Protein AF-A0A4Z0M2A8-F1 (afdb_monomer_lite)

Sequence (126 aa):
MIPVITGIMGVAISLVMLLFLRRDKLHAHHGVFWFVIALGFALLGFAPGIVDQLASLLGVAYPPVLAFAAAIGLVVIKLLLLDLEHSSLKQRNERLIQQVGILEVELRQLREQVAATTAATGQSTD

Foldseek 3Di:
DVVVVVVVVVVVVVVVLVVVVVVCPDDPVPNVVVVVLVVVVVVCVVCLPVLVVVCVVVVNPDSVVVVVVVSVVSVVVVVVVVVVVVVVVVVVVVVVVVVVVVVVVVVVVVVVVVVVVVVVVVVVPD

InterPro domains:
  IPR019277 Protein of unknown function DUF2304 [PF10066] (3-105)

Organism: NCBI:txid2562682

Structure (mmCIF, N/CA/C/O backbone):
data_AF-A0A4Z0M2A8-F1
#
_entry.id   AF-A0A4Z0M2A8-F1
#
loop_
_atom_site.group_PDB
_atom_site.id
_atom_site.type_symbol
_atom_site.label_atom_id
_atom_site.label_alt_id
_atom_site.label_comp_id
_atom_site.label_asym_id
_atom_site.label_entity_id
_atom_site.label_seq_id
_atom_site.pdbx_PDB_ins_code
_atom_site.Cartn_x
_atom_site.Cartn_y
_atom_site.Cartn_z
_atom_site.occupancy
_atom_site.B_iso_or_equiv
_atom_site.auth_seq_id
_atom_site.auth_comp_id
_atom_site.auth_asym_id
_atom_site.auth_atom_id
_atom_site.pdbx_PDB_model_num
ATOM 1 N N . MET A 1 1 ? 30.637 -19.701 -18.097 1.00 56.69 1 MET A N 1
ATOM 2 C CA . MET A 1 1 ? 30.061 -19.734 -16.727 1.00 56.69 1 MET A CA 1
ATOM 3 C C . MET A 1 1 ? 28.904 -18.748 -16.523 1.00 56.69 1 MET A C 1
ATOM 5 O O . MET A 1 1 ? 28.048 -19.009 -15.694 1.00 56.69 1 MET A O 1
ATOM 9 N N . ILE A 1 2 ? 28.809 -17.685 -17.329 1.00 64.44 2 ILE A N 1
ATOM 10 C CA . ILE A 1 2 ? 27.705 -16.706 -17.330 1.00 64.44 2 ILE A CA 1
ATOM 11 C C . ILE A 1 2 ? 26.289 -17.292 -17.591 1.00 64.44 2 ILE A C 1
ATOM 13 O O . ILE A 1 2 ? 25.372 -16.871 -16.890 1.00 64.44 2 ILE A O 1
ATOM 17 N N . PRO A 1 3 ? 26.062 -18.276 -18.495 1.00 70.25 3 PRO A N 1
ATOM 18 C CA . PRO A 1 3 ? 24.695 -18.702 -18.838 1.00 70.25 3 PRO A CA 1
ATOM 19 C C . PRO A 1 3 ? 23.957 -19.444 -17.712 1.00 70.25 3 PRO A C 1
ATOM 21 O O . PRO A 1 3 ? 22.731 -19.443 -17.666 1.00 70.25 3 PRO A O 1
ATOM 24 N N . VAL A 1 4 ? 24.690 -20.053 -16.775 1.00 76.31 4 VAL A N 1
ATOM 25 C CA . VAL A 1 4 ? 24.093 -20.733 -15.614 1.00 76.31 4 VAL A CA 1
ATOM 26 C C . VAL A 1 4 ? 23.559 -19.707 -14.615 1.00 76.31 4 VAL A C 1
ATOM 28 O O . VAL A 1 4 ? 22.487 -19.895 -14.053 1.00 76.31 4 VAL A O 1
ATOM 31 N N . ILE A 1 5 ? 24.265 -18.586 -14.444 1.00 73.31 5 ILE A N 1
ATOM 32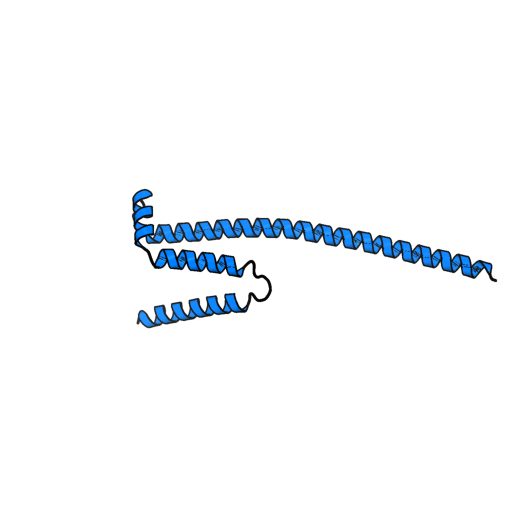 C CA . ILE A 1 5 ? 23.868 -17.514 -13.524 1.00 73.31 5 ILE A CA 1
ATOM 33 C C . ILE A 1 5 ? 22.627 -16.790 -14.058 1.00 73.31 5 ILE A C 1
ATOM 35 O O . ILE A 1 5 ? 21.685 -16.570 -13.302 1.00 73.31 5 ILE A O 1
ATOM 39 N N . THR A 1 6 ? 22.570 -16.486 -15.360 1.00 69.12 6 THR A N 1
ATOM 40 C CA . THR A 1 6 ? 21.366 -15.903 -15.980 1.00 69.12 6 THR A CA 1
ATOM 41 C C . THR A 1 6 ? 20.187 -16.875 -15.991 1.00 69.12 6 THR A C 1
ATOM 43 O O . THR A 1 6 ? 19.062 -16.453 -15.731 1.00 69.12 6 THR A O 1
ATOM 46 N N . GLY A 1 7 ? 20.430 -18.173 -16.204 1.00 75.38 7 GLY A N 1
ATOM 47 C CA . GLY A 1 7 ? 19.401 -19.211 -16.099 1.00 75.38 7 GLY A CA 1
ATOM 48 C C . GLY A 1 7 ? 18.820 -19.330 -14.687 1.00 75.38 7 GLY A C 1
ATOM 49 O O . GLY A 1 7 ? 17.603 -19.305 -14.519 1.00 75.38 7 GLY A O 1
ATOM 50 N N . ILE A 1 8 ? 19.676 -19.380 -13.661 1.00 81.19 8 ILE A N 1
ATOM 51 C CA . ILE A 1 8 ? 19.253 -19.426 -12.252 1.00 81.19 8 ILE A CA 1
ATOM 52 C C . ILE A 1 8 ? 18.497 -18.152 -11.872 1.00 81.19 8 ILE A C 1
ATOM 54 O O . ILE A 1 8 ? 17.465 -18.243 -11.214 1.00 81.19 8 ILE A O 1
ATOM 58 N N . MET A 1 9 ? 18.956 -16.981 -12.325 1.00 69.62 9 MET A N 1
ATOM 59 C CA . MET A 1 9 ? 18.265 -15.715 -12.078 1.00 69.62 9 MET A CA 1
ATOM 60 C C . MET A 1 9 ? 16.865 -15.713 -12.710 1.00 69.62 9 MET A C 1
ATOM 62 O O . MET A 1 9 ? 15.895 -15.355 -12.049 1.00 69.62 9 MET A O 1
ATOM 66 N N . GLY A 1 10 ? 16.735 -16.175 -13.959 1.00 68.19 10 GLY A N 1
ATOM 67 C CA . GLY A 1 10 ? 15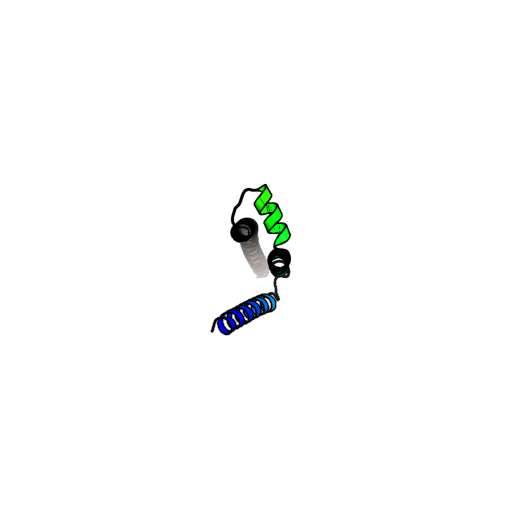.448 -16.273 -14.652 1.00 68.19 10 GLY A CA 1
ATOM 68 C C . GLY A 1 10 ? 14.483 -17.252 -13.981 1.00 68.19 10 GLY A C 1
ATOM 69 O O . GLY A 1 10 ? 13.313 -16.928 -13.786 1.00 68.19 10 GLY A O 1
ATOM 70 N N . VAL A 1 11 ? 14.976 -18.421 -13.558 1.00 77.50 11 VAL A N 1
ATOM 71 C CA . VAL A 1 11 ? 14.177 -19.413 -12.824 1.00 77.50 11 VAL A CA 1
ATOM 72 C C . VAL A 1 11 ? 13.773 -18.881 -11.451 1.00 77.50 11 VAL A C 1
ATOM 74 O O . VAL A 1 11 ? 12.615 -19.022 -11.073 1.00 77.50 11 VAL A O 1
ATOM 77 N N . ALA A 1 12 ? 14.678 -18.219 -10.727 1.00 74.81 12 ALA A N 1
ATOM 78 C CA . ALA A 1 12 ? 14.377 -17.609 -9.436 1.00 74.81 12 ALA A CA 1
ATOM 79 C C . ALA A 1 12 ? 13.314 -16.507 -9.569 1.00 74.81 12 ALA A C 1
ATOM 81 O O . ALA A 1 12 ? 12.356 -16.498 -8.802 1.00 74.81 12 ALA A O 1
ATOM 82 N N . ILE A 1 13 ? 13.422 -15.636 -10.577 1.00 71.94 13 ILE A N 1
ATOM 83 C CA . ILE A 1 13 ? 12.425 -14.594 -10.865 1.00 71.94 13 ILE A CA 1
ATOM 84 C C . ILE A 1 13 ? 11.079 -15.217 -11.249 1.00 71.94 13 ILE A C 1
ATOM 86 O O . ILE A 1 13 ? 10.043 -14.807 -10.731 1.00 71.94 13 ILE A O 1
ATOM 90 N N . SER A 1 14 ? 11.077 -16.232 -12.114 1.00 72.19 14 SER A N 1
ATOM 91 C CA . SER A 1 14 ? 9.857 -16.934 -12.527 1.00 72.19 14 SER A CA 1
ATOM 92 C C . SER A 1 14 ? 9.179 -17.638 -11.346 1.00 72.19 14 SER A C 1
ATOM 94 O O . SER A 1 14 ? 7.960 -17.567 -11.190 1.00 72.19 14 SER A O 1
ATOM 96 N N . LEU A 1 15 ? 9.970 -18.240 -10.454 1.00 76.31 15 LEU A N 1
ATOM 97 C CA . LEU A 1 15 ? 9.482 -18.877 -9.236 1.00 76.31 15 LEU A CA 1
ATOM 98 C C . LEU A 1 15 ? 8.929 -17.847 -8.245 1.00 76.31 15 LEU A C 1
ATOM 100 O O . LEU A 1 15 ? 7.858 -18.064 -7.686 1.00 76.31 15 LEU A O 1
ATOM 104 N N . VAL A 1 16 ? 9.607 -16.709 -8.064 1.00 69.56 16 VAL A N 1
ATOM 105 C CA . VAL A 1 16 ? 9.118 -15.589 -7.245 1.00 69.56 16 VAL A CA 1
ATOM 106 C C . VAL A 1 16 ? 7.793 -15.066 -7.799 1.00 69.56 16 VAL A C 1
ATOM 108 O O . VAL A 1 16 ? 6.847 -14.921 -7.030 1.00 69.56 16 VAL A O 1
ATOM 111 N N . MET A 1 17 ? 7.684 -14.878 -9.117 1.00 66.44 17 MET A N 1
ATOM 112 C CA . MET A 1 17 ? 6.455 -14.442 -9.790 1.00 66.44 17 MET A CA 1
ATOM 113 C C . MET A 1 17 ? 5.307 -15.446 -9.599 1.00 66.44 17 MET A C 1
ATOM 115 O O . MET A 1 17 ? 4.192 -15.060 -9.249 1.00 66.44 17 MET A O 1
ATOM 119 N N . LEU A 1 18 ? 5.577 -16.747 -9.757 1.00 66.94 18 LEU A N 1
ATOM 120 C CA . LEU A 1 18 ? 4.600 -17.818 -9.530 1.00 66.94 18 LEU A CA 1
ATOM 121 C C . LEU A 1 18 ? 4.162 -17.914 -8.064 1.00 66.94 18 LEU A C 1
ATOM 123 O O . LEU A 1 18 ? 2.981 -18.128 -7.790 1.00 66.94 18 LEU A O 1
ATOM 127 N N . LEU A 1 19 ? 5.085 -17.747 -7.115 1.00 64.19 19 LEU A N 1
ATOM 128 C CA . LEU A 1 19 ? 4.776 -17.740 -5.683 1.00 64.19 19 LEU A CA 1
ATOM 129 C C . LEU A 1 19 ? 3.949 -16.513 -5.289 1.00 64.19 19 LEU A C 1
ATOM 131 O O . LEU A 1 19 ? 3.040 -16.643 -4.467 1.00 64.19 19 LEU A O 1
ATOM 135 N N . PHE A 1 20 ? 4.220 -15.359 -5.905 1.00 60.84 20 PHE A N 1
ATOM 136 C CA . PHE A 1 20 ? 3.420 -14.145 -5.749 1.00 60.84 20 PHE A CA 1
ATOM 137 C C . PHE A 1 20 ? 1.990 -14.366 -6.254 1.00 60.84 20 PHE A C 1
ATOM 139 O O . PHE A 1 20 ? 1.033 -14.112 -5.528 1.00 60.84 20 PHE A O 1
ATOM 146 N N . LEU A 1 21 ? 1.845 -14.959 -7.445 1.00 55.94 21 LEU A N 1
ATOM 147 C CA . LEU A 1 21 ? 0.551 -15.236 -8.074 1.00 55.94 21 LEU A CA 1
ATOM 148 C C . LEU A 1 21 ? -0.269 -16.299 -7.322 1.00 55.94 21 LEU A C 1
ATOM 150 O O . LEU A 1 21 ? -1.494 -16.230 -7.268 1.00 55.94 21 LEU A O 1
ATOM 154 N N . ARG A 1 22 ? 0.393 -17.288 -6.708 1.00 58.94 22 ARG A N 1
ATOM 155 C CA . ARG A 1 22 ? -0.283 -18.363 -5.964 1.00 58.94 22 ARG A CA 1
ATOM 156 C C . ARG A 1 22 ? -0.715 -17.943 -4.556 1.00 58.94 22 ARG A C 1
ATOM 158 O O . ARG A 1 22 ? -1.635 -18.552 -4.012 1.00 58.94 22 ARG A O 1
ATOM 165 N N . ARG A 1 23 ? -0.077 -16.922 -3.968 1.00 53.84 23 ARG A N 1
ATOM 166 C CA . ARG A 1 23 ? -0.457 -16.364 -2.658 1.00 53.84 23 ARG A CA 1
ATOM 167 C C . ARG A 1 23 ? -1.650 -15.410 -2.716 1.00 53.84 23 ARG A C 1
ATOM 169 O O . ARG A 1 23 ? -2.246 -15.150 -1.676 1.00 53.84 23 ARG A O 1
ATOM 176 N N . ASP A 1 24 ? -2.053 -14.968 -3.902 1.00 51.34 24 ASP A N 1
ATOM 177 C CA . ASP A 1 24 ? -3.030 -13.889 -4.078 1.00 51.34 24 ASP A CA 1
ATOM 178 C C . ASP A 1 24 ? -4.498 -14.359 -4.155 1.00 51.34 24 ASP A C 1
ATOM 180 O O . ASP A 1 24 ? -5.341 -13.764 -4.825 1.00 51.34 24 ASP A O 1
ATOM 184 N N . LYS A 1 25 ? -4.846 -15.448 -3.455 1.00 46.00 25 LYS A N 1
ATOM 185 C CA . LYS A 1 25 ? -6.221 -15.980 -3.438 1.00 46.00 25 LYS A CA 1
ATOM 186 C C . LYS A 1 25 ? -7.204 -15.226 -2.528 1.00 46.00 25 LYS A C 1
ATOM 188 O O . LYS A 1 25 ? -8.320 -15.710 -2.366 1.00 46.00 25 LYS A O 1
ATOM 193 N N . LEU A 1 26 ? -6.862 -14.050 -1.986 1.00 47.19 26 LEU A N 1
ATOM 194 C CA . LEU A 1 26 ? -7.842 -13.244 -1.236 1.00 47.19 26 LEU A CA 1
ATOM 195 C C . LEU A 1 26 ? -7.960 -11.751 -1.575 1.00 47.19 26 LEU A C 1
ATOM 197 O O . LEU A 1 26 ? -8.910 -11.143 -1.097 1.00 47.19 26 LEU A O 1
ATOM 201 N N . HIS A 1 27 ? -7.142 -11.154 -2.447 1.00 52.28 27 HIS A N 1
ATOM 202 C CA . HIS A 1 27 ? -7.363 -9.759 -2.858 1.00 52.28 27 HIS A CA 1
ATOM 203 C C . HIS A 1 27 ? -6.999 -9.535 -4.328 1.00 52.28 27 HIS A C 1
ATOM 205 O O . HIS A 1 27 ? -5.921 -9.050 -4.655 1.00 52.28 27 HIS A O 1
ATOM 211 N N . ALA A 1 28 ? -7.961 -9.801 -5.218 1.00 53.12 28 ALA A N 1
ATOM 212 C CA . ALA A 1 28 ? -7.873 -9.579 -6.667 1.00 53.12 28 ALA A CA 1
ATOM 213 C C . ALA A 1 28 ? -7.406 -8.162 -7.091 1.00 53.12 28 ALA A C 1
ATOM 215 O O . ALA A 1 28 ? -7.054 -7.954 -8.248 1.00 53.12 28 ALA A O 1
ATOM 216 N N . HIS A 1 29 ? -7.368 -7.192 -6.172 1.00 56.94 29 HIS A N 1
ATOM 217 C CA . HIS A 1 29 ? -6.882 -5.835 -6.419 1.00 56.94 29 HIS A CA 1
ATOM 218 C C . HIS A 1 29 ? -5.344 -5.732 -6.520 1.00 56.94 29 HIS A C 1
ATOM 220 O O . HIS A 1 29 ? -4.835 -4.901 -7.267 1.00 56.94 29 HIS A O 1
ATOM 226 N N . HIS A 1 30 ? -4.581 -6.581 -5.817 1.00 56.56 30 HIS A N 1
ATOM 227 C CA . HIS A 1 30 ? -3.118 -6.442 -5.739 1.00 56.56 30 HIS A CA 1
ATOM 228 C C . HIS A 1 30 ? -2.374 -7.114 -6.905 1.00 56.56 30 HIS A C 1
ATOM 230 O O . HIS A 1 30 ? -1.405 -6.549 -7.425 1.00 56.56 30 HIS A O 1
ATOM 236 N N . GLY A 1 31 ? -2.844 -8.275 -7.365 1.00 57.41 31 GLY A N 1
ATOM 237 C CA . GLY A 1 31 ? -2.223 -9.019 -8.463 1.00 57.41 31 GLY A CA 1
ATOM 238 C C . GLY A 1 31 ? -2.298 -8.312 -9.817 1.00 57.41 31 GLY A C 1
ATOM 239 O O . GLY A 1 31 ? -1.343 -8.368 -10.591 1.00 57.41 31 GLY A O 1
ATOM 240 N N . VAL A 1 32 ? -3.383 -7.574 -10.087 1.00 63.16 32 VAL A N 1
ATOM 241 C CA . VAL A 1 32 ? -3.542 -6.795 -11.331 1.00 63.16 32 VAL A CA 1
ATOM 242 C C . VAL A 1 32 ? -2.484 -5.698 -11.425 1.00 63.16 32 VAL A C 1
ATOM 244 O O . VAL A 1 32 ? -1.893 -5.495 -12.481 1.00 63.16 32 VAL A O 1
ATOM 247 N N . PHE A 1 33 ? -2.177 -5.032 -10.313 1.00 64.50 33 PHE A N 1
ATOM 248 C CA . PHE A 1 33 ? -1.157 -3.990 -10.287 1.00 64.50 33 PHE A CA 1
ATOM 249 C C . PHE A 1 33 ? 0.248 -4.544 -10.588 1.00 64.50 33 PHE A C 1
ATOM 251 O O . PHE A 1 33 ? 0.975 -3.993 -11.414 1.00 64.50 33 PHE A O 1
ATOM 258 N N . TRP A 1 34 ? 0.619 -5.673 -9.975 1.00 65.44 34 TRP A N 1
ATOM 259 C CA . TRP A 1 34 ? 1.895 -6.338 -10.265 1.00 65.44 34 TRP A CA 1
ATOM 260 C C . TRP A 1 34 ? 1.968 -6.882 -11.693 1.00 65.44 34 TRP A C 1
ATOM 262 O O . TRP A 1 34 ? 3.036 -6.840 -12.301 1.00 65.44 34 TRP A O 1
ATOM 272 N N . PHE A 1 35 ? 0.841 -7.324 -12.257 1.00 66.31 35 PHE A N 1
ATOM 273 C CA . PHE A 1 35 ? 0.749 -7.686 -13.669 1.00 66.31 35 PHE A CA 1
ATOM 274 C C . PHE A 1 35 ? 0.997 -6.480 -14.585 1.00 66.31 35 PHE A C 1
ATOM 276 O O . PHE A 1 35 ? 1.749 -6.605 -15.544 1.00 66.31 35 PHE A O 1
ATOM 283 N N . VAL A 1 36 ? 0.451 -5.299 -14.266 1.00 64.44 36 VAL A N 1
ATOM 284 C CA . VAL A 1 36 ? 0.707 -4.055 -15.018 1.00 64.44 36 VAL A CA 1
ATOM 285 C C . VAL A 1 36 ? 2.176 -3.638 -14.929 1.00 64.44 36 VAL A C 1
ATOM 287 O O . VAL A 1 36 ? 2.752 -3.260 -15.946 1.00 64.44 36 VAL A O 1
ATOM 290 N N . ILE A 1 37 ? 2.815 -3.759 -13.759 1.00 65.69 37 ILE A N 1
ATOM 291 C CA . ILE A 1 37 ? 4.263 -3.525 -13.630 1.00 65.69 37 ILE A CA 1
ATOM 292 C C . ILE A 1 37 ? 5.039 -4.512 -14.498 1.00 65.69 37 ILE A C 1
ATOM 294 O O . ILE A 1 37 ? 5.883 -4.093 -15.284 1.00 65.69 37 ILE A O 1
ATOM 298 N N . ALA A 1 38 ? 4.765 -5.811 -14.369 1.00 65.88 38 ALA A N 1
ATOM 299 C CA . ALA A 1 38 ? 5.454 -6.842 -15.136 1.00 65.88 38 ALA A CA 1
ATOM 300 C C . ALA A 1 38 ? 5.267 -6.638 -16.646 1.00 65.88 38 ALA A C 1
ATOM 302 O O . ALA A 1 38 ? 6.222 -6.785 -17.403 1.00 65.88 38 ALA A O 1
ATOM 303 N N . LEU A 1 39 ? 4.070 -6.229 -17.074 1.00 66.19 39 LEU A N 1
ATOM 304 C CA . LEU A 1 39 ? 3.771 -5.877 -18.456 1.00 66.19 39 LEU A CA 1
ATOM 305 C C . LEU A 1 39 ? 4.525 -4.616 -18.895 1.00 66.19 39 LEU A C 1
ATOM 307 O O . LEU A 1 39 ? 5.094 -4.607 -19.979 1.00 66.19 39 LEU A O 1
ATOM 311 N N . GLY A 1 40 ? 4.595 -3.583 -18.054 1.00 66.38 40 GLY A N 1
ATOM 312 C CA . GLY A 1 40 ? 5.382 -2.376 -18.313 1.00 66.38 40 GLY A CA 1
ATOM 313 C C . GLY A 1 40 ? 6.868 -2.687 -18.486 1.00 66.38 40 GLY A C 1
ATOM 314 O O . GLY A 1 40 ? 7.474 -2.264 -19.465 1.00 66.38 40 GLY A O 1
ATOM 315 N N . PHE A 1 41 ? 7.438 -3.504 -17.599 1.00 66.94 41 PHE A N 1
ATOM 316 C CA . PHE A 1 41 ? 8.813 -3.993 -17.712 1.00 66.94 41 PHE A CA 1
ATOM 317 C C . PHE A 1 41 ? 9.025 -4.884 -18.940 1.00 66.94 41 PHE A C 1
ATOM 319 O O . PHE A 1 41 ? 10.057 -4.769 -19.597 1.00 66.94 41 PHE A O 1
ATOM 326 N N . ALA A 1 42 ? 8.062 -5.745 -19.279 1.00 64.81 42 ALA A N 1
ATOM 327 C CA . ALA A 1 42 ? 8.122 -6.570 -20.481 1.00 64.81 42 ALA A CA 1
ATOM 328 C C . ALA A 1 42 ? 8.091 -5.711 -21.754 1.00 64.81 42 ALA A C 1
ATOM 330 O O . ALA A 1 42 ? 8.884 -5.951 -22.658 1.00 64.81 42 ALA A O 1
ATOM 331 N N . LEU A 1 43 ? 7.246 -4.676 -21.810 1.00 62.53 43 LEU A N 1
ATOM 332 C CA . LEU A 1 43 ? 7.188 -3.721 -22.922 1.00 62.53 43 LEU A CA 1
ATOM 333 C C . LEU A 1 43 ? 8.485 -2.905 -23.037 1.00 62.53 43 LEU A C 1
ATOM 335 O O . LEU A 1 43 ? 9.018 -2.761 -24.136 1.00 62.53 43 LEU A O 1
ATOM 339 N N . LEU A 1 44 ? 9.033 -2.443 -21.909 1.00 61.75 44 LEU A N 1
ATOM 340 C CA . LEU A 1 44 ? 10.336 -1.769 -21.841 1.00 61.75 44 LEU A CA 1
ATOM 341 C C . LEU A 1 44 ? 11.489 -2.676 -22.302 1.00 61.75 44 LEU A C 1
ATOM 343 O O . LEU A 1 44 ? 12.386 -2.215 -23.002 1.00 61.75 44 LEU A O 1
ATOM 347 N N . GLY A 1 45 ? 11.463 -3.960 -21.935 1.00 59.16 45 GLY A N 1
ATOM 348 C CA . GLY A 1 45 ? 12.473 -4.941 -22.337 1.00 59.16 45 GLY A CA 1
ATOM 349 C C . GLY A 1 45 ? 12.348 -5.404 -23.791 1.00 59.16 45 GLY A C 1
ATOM 350 O O . GLY A 1 45 ? 13.356 -5.718 -24.418 1.00 59.16 45 GLY A O 1
ATOM 351 N N . PHE A 1 46 ? 11.131 -5.435 -24.341 1.00 57.72 46 PHE A N 1
ATOM 352 C CA . PHE A 1 46 ? 10.864 -5.889 -25.709 1.00 57.72 46 PHE A CA 1
ATOM 353 C C . PHE A 1 46 ? 11.095 -4.791 -26.761 1.00 57.72 46 PHE A C 1
ATOM 355 O O . PHE A 1 46 ? 11.354 -5.102 -27.921 1.00 57.72 46 PHE A O 1
ATOM 362 N N . ALA A 1 47 ? 11.049 -3.512 -26.369 1.00 53.94 47 ALA A N 1
ATOM 363 C CA . ALA A 1 47 ? 11.215 -2.373 -27.271 1.0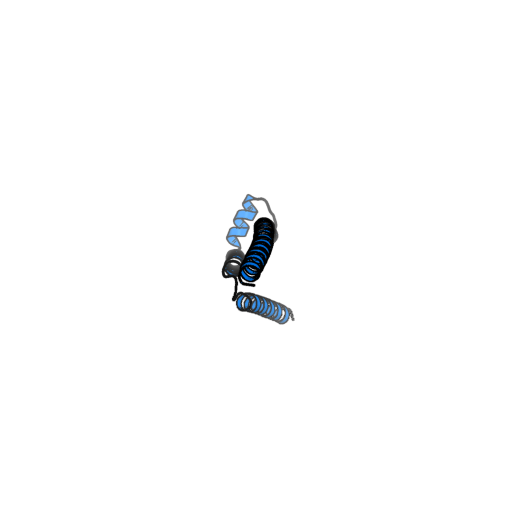0 53.94 47 ALA A CA 1
ATOM 364 C C . ALA A 1 47 ? 12.244 -1.343 -26.748 1.00 53.94 47 ALA A C 1
ATOM 366 O O . ALA A 1 47 ? 11.864 -0.226 -26.380 1.00 53.94 47 ALA A O 1
ATOM 367 N N . PRO A 1 48 ? 13.561 -1.649 -26.777 1.00 58.25 48 PRO A N 1
ATOM 368 C CA . PRO A 1 48 ? 14.611 -0.683 -26.426 1.00 58.25 48 PRO A CA 1
ATOM 369 C C . PRO A 1 48 ? 14.559 0.600 -27.279 1.00 58.25 48 PRO A C 1
ATOM 371 O O . PRO A 1 48 ? 14.977 1.657 -26.821 1.00 58.25 48 PRO A O 1
ATOM 374 N N . GLY A 1 49 ? 13.956 0.544 -28.473 1.00 59.28 49 GLY A N 1
ATOM 375 C CA . GLY A 1 49 ? 13.792 1.701 -29.359 1.00 59.28 49 GLY A CA 1
ATOM 376 C C . GLY A 1 49 ? 12.889 2.822 -28.821 1.00 59.28 49 GLY A C 1
ATOM 377 O O . GLY A 1 49 ? 13.106 3.979 -29.166 1.00 59.28 49 GLY A O 1
ATOM 378 N N . ILE A 1 50 ? 11.905 2.528 -27.958 1.00 59.59 50 ILE A N 1
ATOM 379 C CA . ILE A 1 50 ? 11.058 3.572 -27.335 1.00 59.59 50 ILE A CA 1
ATOM 380 C C . ILE A 1 50 ? 11.848 4.296 -26.238 1.00 59.59 50 ILE A C 1
ATOM 382 O O . ILE A 1 50 ? 11.747 5.512 -26.079 1.00 59.59 50 ILE A O 1
ATOM 386 N N . VAL A 1 51 ? 12.674 3.542 -25.510 1.00 56.38 51 VAL A N 1
ATOM 387 C CA . VAL A 1 51 ? 13.559 4.069 -24.468 1.00 56.38 51 VAL A CA 1
ATOM 388 C C . VAL A 1 51 ? 14.653 4.934 -25.085 1.00 56.38 51 VAL A C 1
ATOM 390 O O . VAL A 1 51 ? 14.917 6.008 -24.559 1.00 56.38 51 VAL A O 1
ATOM 393 N N . ASP A 1 52 ? 15.222 4.524 -26.222 1.00 62.00 52 ASP A N 1
ATOM 394 C CA . ASP A 1 52 ? 16.196 5.319 -26.982 1.00 62.00 52 ASP A CA 1
ATOM 395 C C . ASP A 1 52 ? 15.611 6.649 -27.479 1.00 62.00 52 ASP A C 1
ATOM 397 O O . ASP A 1 52 ? 16.272 7.683 -27.382 1.00 62.00 52 ASP A O 1
ATOM 401 N N . GLN A 1 53 ? 14.361 6.659 -27.962 1.00 62.34 53 GLN A N 1
ATOM 402 C CA . GLN A 1 53 ? 13.703 7.895 -28.409 1.00 62.34 53 GLN A CA 1
ATOM 403 C C . GLN A 1 53 ? 13.362 8.842 -27.252 1.00 62.34 53 GLN A C 1
ATOM 405 O O . GLN A 1 53 ? 13.504 10.055 -27.389 1.00 62.34 53 GLN A O 1
ATOM 410 N N . LEU A 1 54 ? 12.940 8.319 -26.095 1.00 57.88 54 LEU A N 1
ATOM 411 C CA . LEU A 1 54 ? 12.766 9.153 -24.901 1.00 57.88 54 LEU A CA 1
ATOM 412 C C . LEU A 1 54 ? 14.115 9.642 -24.359 1.00 57.88 54 LEU A C 1
ATOM 414 O O . LEU A 1 54 ? 14.223 10.790 -23.937 1.00 57.88 54 LEU A O 1
ATOM 418 N N . ALA A 1 55 ? 15.148 8.799 -24.382 1.00 57.94 55 ALA A N 1
ATOM 419 C CA . ALA A 1 55 ? 16.487 9.152 -23.926 1.00 57.94 55 ALA A CA 1
ATOM 420 C C . ALA A 1 55 ? 17.107 10.264 -24.775 1.00 57.94 55 ALA A C 1
ATOM 422 O O . ALA A 1 55 ? 17.700 11.187 -24.212 1.00 57.94 55 ALA A O 1
ATOM 423 N N . SER A 1 56 ? 16.907 10.238 -26.097 1.00 60.84 56 SER A N 1
ATOM 424 C CA . SER A 1 56 ? 17.360 11.318 -26.976 1.00 60.84 56 SER A CA 1
ATOM 425 C C . SER A 1 56 ? 16.598 12.625 -26.737 1.00 60.84 56 SER A C 1
ATOM 427 O O . SER A 1 56 ? 17.212 13.690 -26.767 1.00 60.84 56 SER A O 1
ATOM 429 N N . LEU A 1 57 ? 15.295 12.561 -26.431 1.00 59.19 57 LEU A N 1
ATOM 430 C CA . LEU A 1 57 ? 14.471 13.741 -26.150 1.00 59.19 57 LEU A CA 1
ATOM 431 C C . LEU A 1 57 ? 14.785 14.372 -24.780 1.00 59.19 57 LEU A C 1
ATOM 433 O O . LEU A 1 57 ? 14.748 15.592 -24.643 1.00 59.19 57 LEU A O 1
ATOM 437 N N . LEU A 1 58 ? 15.107 13.551 -23.772 1.00 61.22 58 LEU A N 1
ATOM 438 C CA . LEU A 1 58 ? 15.501 13.999 -22.430 1.00 61.22 58 LEU A CA 1
ATOM 439 C C . LEU A 1 58 ? 17.010 14.295 -22.288 1.00 61.22 58 LEU A C 1
ATOM 441 O O . LEU A 1 58 ? 17.429 14.787 -21.242 1.00 61.22 58 LEU A O 1
ATOM 445 N N . GLY A 1 59 ? 17.831 14.012 -23.306 1.00 56.84 59 GLY A N 1
ATOM 446 C CA . GLY A 1 59 ? 19.281 14.256 -23.280 1.00 56.84 59 GLY A CA 1
ATOM 447 C C . GLY A 1 59 ? 20.078 13.275 -22.407 1.00 56.84 59 GLY A C 1
ATOM 448 O O . GLY A 1 59 ? 21.164 13.606 -21.931 1.00 56.84 59 GLY A O 1
ATOM 449 N N . VAL A 1 60 ? 19.553 12.071 -22.168 1.00 59.38 60 VAL A N 1
ATOM 450 C CA . VAL A 1 60 ? 20.174 11.058 -21.304 1.00 59.38 60 VAL A CA 1
ATOM 451 C C . VAL A 1 60 ? 21.055 10.132 -22.140 1.00 59.38 60 VAL A C 1
ATOM 453 O O . VAL A 1 60 ? 20.571 9.381 -22.978 1.00 59.38 60 VAL A O 1
ATOM 456 N N . ALA A 1 61 ? 22.361 10.139 -21.870 1.00 56.84 61 ALA A N 1
ATOM 457 C CA . ALA A 1 61 ? 23.350 9.363 -22.625 1.00 56.84 61 ALA A CA 1
ATOM 458 C C . ALA A 1 61 ? 23.262 7.831 -22.432 1.00 56.84 61 ALA A C 1
ATOM 460 O O . ALA A 1 61 ? 23.907 7.092 -23.173 1.00 56.84 61 ALA A O 1
ATOM 461 N N . TYR A 1 62 ? 22.507 7.340 -21.438 1.00 59.03 62 TYR A N 1
ATOM 462 C CA . TYR A 1 62 ? 22.418 5.911 -21.114 1.00 59.03 62 TYR A CA 1
ATOM 463 C C . TYR A 1 62 ? 20.954 5.435 -20.990 1.00 59.03 62 TYR A C 1
ATOM 465 O O . TYR A 1 62 ? 20.347 5.561 -19.920 1.00 59.03 62 TYR A O 1
ATOM 473 N N . PRO A 1 63 ? 20.381 4.857 -22.060 1.00 60.41 63 PRO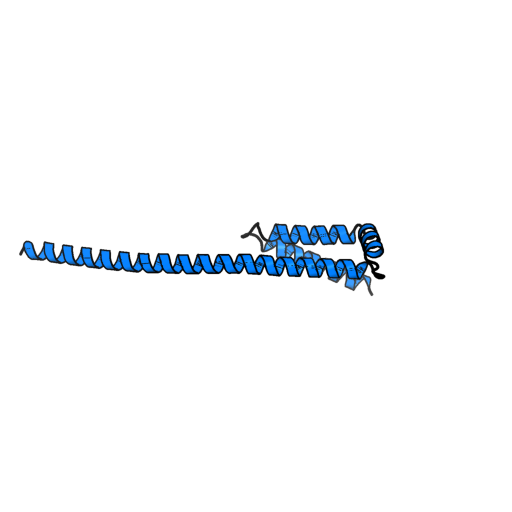 A N 1
ATOM 474 C CA . PRO A 1 63 ? 18.978 4.426 -22.128 1.00 60.41 63 PRO A CA 1
ATOM 475 C C . PRO A 1 63 ? 18.525 3.488 -20.985 1.00 60.41 63 PRO A C 1
ATOM 477 O O . PRO A 1 63 ? 17.434 3.690 -20.447 1.00 60.41 63 PRO A O 1
ATOM 480 N N . PRO A 1 64 ? 19.345 2.525 -20.504 1.00 67.56 64 PRO A N 1
ATOM 481 C CA . PRO A 1 64 ? 18.960 1.657 -19.385 1.00 67.56 64 PRO A CA 1
ATOM 482 C C . PRO A 1 64 ? 18.704 2.393 -18.061 1.00 67.56 64 PRO A C 1
ATOM 484 O O . PRO A 1 64 ? 17.861 1.967 -17.273 1.00 67.56 64 PRO A O 1
ATOM 487 N N . VAL A 1 65 ? 19.407 3.500 -17.794 1.00 70.25 65 VAL A N 1
ATOM 488 C CA . VAL A 1 65 ? 19.258 4.253 -16.533 1.00 70.25 65 VAL A CA 1
ATOM 489 C C . VAL A 1 65 ? 17.899 4.950 -16.468 1.00 70.25 65 VAL A C 1
ATOM 491 O O . VAL A 1 65 ? 17.296 5.017 -15.399 1.00 70.25 65 VAL A O 1
ATOM 494 N N . LEU A 1 66 ? 17.370 5.396 -17.610 1.00 66.69 66 LEU A N 1
ATOM 495 C CA . LEU A 1 66 ? 16.034 5.989 -17.711 1.00 66.69 66 LEU A CA 1
ATOM 496 C C . LEU A 1 66 ? 14.930 4.985 -17.369 1.00 66.69 66 LEU A C 1
ATOM 498 O O . LEU A 1 66 ? 14.015 5.310 -16.614 1.00 66.69 66 LEU A O 1
ATOM 502 N N . ALA A 1 67 ? 15.047 3.752 -17.869 1.00 67.69 67 ALA A N 1
ATOM 503 C CA . ALA A 1 67 ? 14.134 2.662 -17.532 1.00 67.69 67 ALA A CA 1
ATOM 504 C C . ALA A 1 67 ? 14.130 2.372 -16.021 1.00 67.69 67 ALA A C 1
ATOM 506 O O . ALA A 1 67 ? 13.067 2.248 -15.413 1.00 67.69 67 ALA A O 1
ATOM 507 N N . PHE A 1 68 ? 15.314 2.331 -15.400 1.00 68.50 68 PHE A N 1
ATOM 508 C CA . PHE A 1 68 ? 15.444 2.171 -13.950 1.00 68.50 68 PHE A CA 1
ATOM 509 C C . PHE A 1 68 ? 14.835 3.341 -13.173 1.00 68.50 68 PHE A C 1
ATOM 511 O O . PHE A 1 68 ? 14.101 3.113 -12.214 1.00 68.50 68 PHE A O 1
ATOM 518 N N . ALA A 1 69 ? 15.090 4.583 -13.588 1.00 71.81 69 ALA A N 1
ATOM 519 C CA . ALA A 1 69 ? 14.518 5.764 -12.949 1.00 71.81 69 ALA A CA 1
ATOM 520 C C . ALA A 1 69 ? 12.982 5.773 -13.039 1.00 71.81 69 ALA A C 1
ATOM 522 O O . ALA A 1 69 ? 12.310 6.026 -12.040 1.00 71.81 69 ALA A O 1
ATOM 523 N N . ALA A 1 70 ? 12.422 5.425 -14.201 1.00 69.06 70 ALA A N 1
ATOM 524 C CA . ALA A 1 70 ? 10.980 5.307 -14.398 1.00 69.06 70 ALA A CA 1
ATOM 525 C C . ALA A 1 70 ? 10.372 4.194 -13.533 1.00 69.06 70 ALA A C 1
ATOM 527 O O . ALA A 1 70 ? 9.342 4.402 -12.894 1.00 69.06 70 ALA A O 1
ATOM 528 N N . ALA A 1 71 ? 11.030 3.035 -13.455 1.00 71.00 71 ALA A N 1
ATOM 529 C CA . ALA A 1 71 ? 10.607 1.938 -12.594 1.00 71.00 71 ALA A CA 1
ATOM 530 C C . ALA A 1 71 ? 10.608 2.324 -11.110 1.00 71.00 71 ALA A C 1
ATOM 532 O O . ALA A 1 71 ? 9.634 2.065 -10.405 1.00 71.00 71 ALA A O 1
ATOM 533 N N . ILE A 1 72 ? 11.676 2.972 -10.638 1.00 76.44 72 ILE A N 1
ATOM 534 C CA . ILE A 1 72 ? 11.763 3.466 -9.260 1.00 76.44 72 ILE A CA 1
ATOM 535 C C . ILE A 1 72 ? 10.662 4.501 -9.011 1.00 76.44 72 ILE A C 1
ATOM 537 O O . ILE A 1 72 ? 9.955 4.398 -8.012 1.00 76.44 72 ILE A O 1
ATOM 541 N N . GLY A 1 73 ? 10.452 5.444 -9.935 1.00 78.69 73 GLY A N 1
ATOM 542 C CA . GLY A 1 73 ? 9.373 6.429 -9.849 1.00 78.69 73 GLY A CA 1
ATOM 543 C C . GLY A 1 73 ? 7.991 5.779 -9.744 1.00 78.69 73 GLY A C 1
ATOM 544 O O . GLY A 1 73 ? 7.207 6.137 -8.868 1.00 78.69 73 GLY A O 1
ATOM 545 N N . LEU A 1 74 ? 7.718 4.765 -10.566 1.00 74.38 74 LEU A N 1
ATOM 546 C CA . LEU A 1 74 ? 6.472 3.998 -10.527 1.00 74.38 74 LEU A CA 1
ATOM 547 C C . LEU A 1 74 ? 6.274 3.296 -9.172 1.00 74.38 74 LEU A C 1
ATOM 549 O O . LEU A 1 74 ? 5.179 3.324 -8.610 1.00 74.38 74 LEU A O 1
ATOM 553 N N . VAL A 1 75 ? 7.336 2.693 -8.627 1.00 78.12 75 VAL A N 1
ATOM 554 C CA . VAL A 1 75 ? 7.306 2.041 -7.308 1.00 78.12 75 VAL A CA 1
ATOM 555 C C . VAL A 1 75 ? 7.049 3.058 -6.200 1.00 78.12 75 VAL A C 1
ATOM 557 O O . VAL A 1 75 ? 6.230 2.791 -5.323 1.00 78.12 75 VAL A O 1
ATOM 560 N N . VAL A 1 76 ? 7.689 4.228 -6.247 1.00 82.56 76 VAL A N 1
ATOM 561 C CA . VAL A 1 76 ? 7.477 5.308 -5.272 1.00 82.56 76 VAL A CA 1
ATOM 562 C C . VAL A 1 76 ? 6.039 5.815 -5.324 1.00 82.56 76 VAL A C 1
ATOM 564 O O . VAL A 1 76 ? 5.394 5.919 -4.282 1.00 82.56 76 VAL A O 1
ATOM 567 N N . ILE A 1 77 ? 5.503 6.061 -6.523 1.00 79.06 77 ILE A N 1
ATOM 568 C CA . ILE A 1 77 ? 4.099 6.448 -6.703 1.00 79.06 77 ILE A CA 1
ATOM 569 C C . ILE A 1 77 ? 3.188 5.385 -6.089 1.00 79.06 77 ILE A C 1
ATOM 571 O O . ILE A 1 77 ? 2.297 5.715 -5.312 1.00 79.06 77 ILE A O 1
ATOM 575 N N . LYS A 1 78 ? 3.434 4.097 -6.348 1.00 78.38 78 LYS A N 1
ATOM 576 C CA . LYS A 1 78 ? 2.612 3.044 -5.748 1.00 78.38 78 LYS A CA 1
ATOM 577 C C . LYS A 1 78 ? 2.745 2.964 -4.230 1.00 78.38 78 LYS A C 1
ATOM 579 O O . LYS A 1 78 ? 1.748 2.718 -3.559 1.00 78.38 78 LYS A O 1
ATOM 584 N N . LEU A 1 79 ? 3.943 3.146 -3.681 1.00 82.62 79 LEU A N 1
ATOM 585 C CA . LEU A 1 79 ? 4.117 3.210 -2.230 1.00 82.62 79 LEU A CA 1
ATOM 586 C C . LEU A 1 79 ? 3.262 4.329 -1.635 1.00 82.62 79 LEU A C 1
ATOM 588 O O . LEU A 1 79 ? 2.590 4.096 -0.637 1.00 82.62 79 LEU A O 1
ATOM 592 N N . LEU A 1 80 ? 3.208 5.487 -2.295 1.00 84.12 80 LEU A N 1
ATOM 593 C CA . LEU A 1 80 ? 2.353 6.593 -1.878 1.00 84.12 80 LEU A CA 1
ATOM 594 C C . LEU A 1 80 ? 0.862 6.232 -1.960 1.00 84.12 80 LEU A C 1
ATOM 596 O O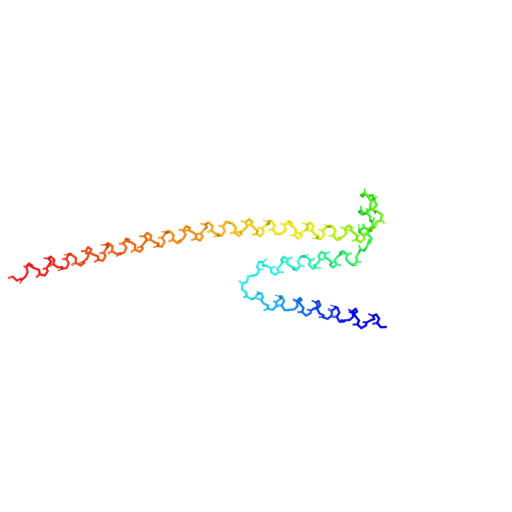 . LEU A 1 80 ? 0.126 6.458 -1.006 1.00 84.12 80 LEU A O 1
ATOM 600 N N . LEU A 1 81 ? 0.409 5.630 -3.065 1.00 80.00 81 LEU A N 1
ATOM 601 C CA . LEU A 1 81 ? -0.988 5.196 -3.207 1.00 80.00 81 LEU A CA 1
ATOM 602 C C . LEU A 1 81 ? -1.378 4.175 -2.128 1.00 80.00 81 LEU A C 1
ATOM 604 O O . LEU A 1 81 ? -2.464 4.269 -1.559 1.00 80.00 81 LEU A O 1
ATOM 608 N N . LEU A 1 82 ? -0.485 3.229 -1.831 1.00 79.06 82 LEU A N 1
ATOM 609 C CA . LEU A 1 82 ? -0.699 2.220 -0.798 1.00 79.06 82 LEU A CA 1
ATOM 610 C C . LEU A 1 82 ? -0.777 2.849 0.596 1.00 79.06 82 LEU A C 1
ATOM 612 O O . LEU A 1 82 ? -1.615 2.445 1.397 1.00 79.06 82 LEU A O 1
ATOM 616 N N . ASP A 1 83 ? 0.068 3.840 0.878 1.00 82.38 83 ASP A N 1
ATOM 617 C CA . ASP A 1 83 ? 0.048 4.570 2.146 1.00 82.38 83 ASP A CA 1
ATOM 618 C C . ASP A 1 83 ? -1.273 5.335 2.335 1.00 82.38 83 ASP A C 1
ATOM 620 O O . ASP A 1 83 ? -1.907 5.246 3.390 1.00 82.38 83 ASP A O 1
ATOM 624 N N . LEU A 1 84 ? -1.763 5.995 1.277 1.00 78.00 84 LEU A N 1
ATOM 625 C CA . LEU A 1 84 ? -3.062 6.677 1.283 1.00 78.00 84 LEU A CA 1
ATOM 626 C C . LEU A 1 84 ? -4.224 5.704 1.525 1.00 78.00 84 LEU A C 1
ATOM 628 O O . LEU A 1 84 ? -5.100 5.970 2.355 1.00 78.00 84 LEU A O 1
ATOM 632 N N . GLU A 1 85 ? -4.238 4.572 0.819 1.00 79.38 85 GLU A N 1
ATOM 633 C CA . GLU A 1 85 ? -5.274 3.551 0.983 1.00 79.38 85 GLU A CA 1
ATOM 634 C C . GLU A 1 85 ? -5.250 2.989 2.411 1.00 79.38 85 GLU A C 1
ATOM 636 O O . GLU A 1 85 ? -6.282 2.970 3.090 1.00 79.38 85 GLU A O 1
ATOM 641 N N . HIS A 1 86 ? -4.063 2.652 2.918 1.00 78.44 86 HIS A N 1
ATOM 642 C CA . HIS A 1 86 ? -3.864 2.144 4.271 1.00 78.44 86 HIS A CA 1
ATOM 643 C C . HIS A 1 86 ? -4.309 3.145 5.350 1.00 78.44 86 HIS A C 1
ATOM 645 O O . HIS A 1 86 ? -4.995 2.768 6.304 1.00 78.44 86 HIS A O 1
ATOM 651 N N . SER A 1 87 ? -3.995 4.431 5.174 1.00 81.19 87 SER A N 1
ATOM 652 C CA . SER A 1 87 ? -4.424 5.508 6.074 1.00 81.19 87 SER A CA 1
ATOM 653 C C . SER A 1 87 ? -5.952 5.595 6.172 1.00 81.19 87 SER A C 1
ATOM 655 O O . SER A 1 87 ? -6.519 5.637 7.268 1.00 81.19 87 SER A O 1
ATOM 657 N N . SER A 1 88 ? -6.644 5.518 5.033 1.00 80.31 88 SER A N 1
ATOM 658 C CA . SER A 1 88 ? -8.109 5.559 5.001 1.00 80.31 88 SER A CA 1
ATOM 659 C C . SER A 1 88 ? -8.756 4.323 5.644 1.00 80.31 88 SER A C 1
ATOM 661 O O . SER A 1 88 ? -9.760 4.437 6.353 1.00 80.31 88 SER A O 1
ATOM 663 N N . LEU A 1 89 ? -8.166 3.140 5.440 1.00 79.38 89 LEU A N 1
ATOM 664 C CA . LEU A 1 89 ? -8.647 1.885 6.015 1.00 79.38 89 LEU A CA 1
ATOM 665 C C . LEU A 1 89 ? -8.508 1.881 7.536 1.00 79.38 89 LEU A C 1
ATOM 667 O O . LEU A 1 89 ? -9.437 1.470 8.234 1.00 79.38 89 LEU A O 1
ATOM 671 N N . LYS A 1 90 ? -7.393 2.408 8.052 1.00 83.56 90 LYS A N 1
ATOM 672 C CA . LYS A 1 90 ? -7.164 2.544 9.491 1.00 83.56 90 LYS A CA 1
ATOM 673 C C . LYS A 1 90 ? -8.240 3.405 10.156 1.00 83.56 90 LYS A C 1
ATOM 675 O O . LYS A 1 90 ? -8.839 2.971 11.135 1.00 83.56 90 LYS A O 1
ATOM 680 N N . GLN A 1 91 ? -8.564 4.565 9.578 1.00 87.81 91 GLN A N 1
ATOM 681 C CA . GLN A 1 91 ? -9.615 5.442 10.112 1.00 87.81 91 GLN A CA 1
ATOM 682 C C . GLN A 1 91 ? -10.996 4.773 10.132 1.00 87.81 91 GLN A C 1
ATOM 684 O O . GLN A 1 91 ? -11.766 4.954 11.074 1.00 87.81 91 GLN A O 1
ATOM 689 N N . ARG A 1 92 ? -11.335 3.990 9.098 1.00 87.25 92 ARG A N 1
ATOM 690 C CA . ARG A 1 92 ? -12.603 3.241 9.059 1.00 87.25 92 ARG A CA 1
ATOM 691 C C . ARG A 1 92 ? -12.652 2.165 10.138 1.00 87.25 92 ARG A C 1
ATOM 693 O O . ARG A 1 92 ? -13.691 1.994 10.766 1.00 87.25 92 ARG A O 1
ATOM 700 N N . ASN A 1 93 ? -11.540 1.469 10.362 1.00 89.69 93 ASN A N 1
ATOM 701 C CA . ASN A 1 93 ? -11.446 0.437 11.385 1.00 89.69 93 ASN A CA 1
ATOM 702 C C . ASN A 1 93 ? -11.619 1.023 12.796 1.00 89.69 93 ASN A C 1
ATOM 704 O O . ASN A 1 93 ? -12.434 0.524 13.564 1.00 89.69 93 ASN A O 1
ATOM 708 N N . GLU A 1 94 ? -10.955 2.145 13.091 1.00 93.19 94 GLU A N 1
ATOM 709 C CA . GLU A 1 94 ? -11.115 2.852 14.369 1.00 93.19 94 GLU A CA 1
ATOM 710 C C . GLU A 1 94 ? -12.571 3.279 14.610 1.00 93.19 94 GLU A C 1
ATOM 712 O O . GLU A 1 94 ? -13.106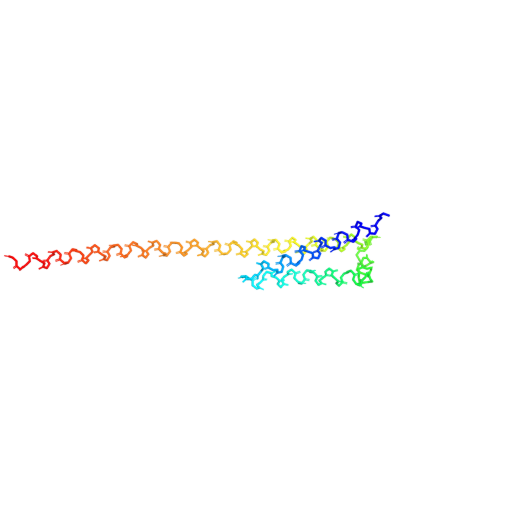 3.067 15.699 1.00 93.19 94 GLU A O 1
ATOM 717 N N . ARG A 1 95 ? -13.258 3.798 13.581 1.00 92.88 95 ARG A N 1
ATOM 718 C CA . ARG A 1 95 ? -14.689 4.135 13.677 1.00 92.88 95 ARG A CA 1
ATOM 719 C C . ARG A 1 95 ? -15.567 2.912 13.933 1.00 92.88 95 ARG A C 1
ATOM 721 O O . ARG A 1 95 ? -16.506 3.005 14.717 1.00 92.88 95 ARG A O 1
ATOM 728 N N . LEU A 1 96 ? -15.281 1.778 13.293 1.00 94.06 96 LEU A N 1
ATOM 729 C CA . LEU A 1 96 ? -16.027 0.536 13.517 1.00 94.06 96 LEU A CA 1
ATOM 730 C C . LEU A 1 96 ? -15.845 0.026 14.947 1.00 94.06 96 LEU A C 1
ATOM 732 O O . LEU A 1 96 ? -16.829 -0.331 15.586 1.00 94.06 96 LEU A O 1
ATOM 736 N N . ILE A 1 97 ? -14.619 0.055 15.474 1.00 95.69 97 ILE A N 1
ATOM 737 C CA . ILE A 1 97 ? -14.341 -0.317 16.868 1.00 95.69 97 ILE A CA 1
ATOM 738 C C . ILE A 1 97 ? -15.142 0.572 17.826 1.00 95.69 97 ILE A C 1
ATOM 740 O O . ILE A 1 97 ? -15.761 0.069 18.760 1.00 95.69 97 ILE A O 1
ATOM 744 N N . GLN A 1 98 ? -15.182 1.883 17.572 1.00 94.69 98 GLN A N 1
ATOM 745 C CA . GLN A 1 98 ? -15.966 2.816 18.384 1.00 94.69 98 GLN A CA 1
ATOM 746 C C . GLN A 1 98 ? -17.468 2.525 18.325 1.00 94.69 98 GLN A C 1
ATOM 748 O O . GLN A 1 98 ? -18.124 2.502 19.364 1.00 94.69 98 GLN A O 1
ATOM 753 N N . GLN A 1 99 ? -18.014 2.268 17.134 1.00 96.81 99 GLN A N 1
ATOM 754 C CA . GLN A 1 99 ? -19.428 1.919 16.976 1.00 96.81 99 GLN A CA 1
ATOM 755 C C . GLN A 1 99 ? -19.779 0.623 17.709 1.00 96.81 99 GLN A C 1
ATOM 757 O O . GLN A 1 99 ? -20.793 0.575 18.399 1.00 96.81 99 GLN A O 1
ATOM 762 N N . VAL A 1 100 ? -18.923 -0.399 17.616 1.00 96.44 100 VAL A N 1
ATOM 763 C CA . VAL A 1 100 ? -19.100 -1.660 18.350 1.00 96.44 100 VAL A CA 1
ATOM 764 C C . VAL A 1 100 ? -19.060 -1.418 19.860 1.00 96.44 100 VAL A C 1
ATOM 766 O O . VAL A 1 100 ? -19.938 -1.903 20.566 1.00 96.44 100 VAL A O 1
ATOM 769 N N . GLY A 1 101 ? -18.115 -0.613 20.354 1.00 96.06 101 GLY A N 1
ATOM 770 C CA . GLY A 1 101 ? -18.019 -0.287 21.779 1.00 96.06 101 GLY A CA 1
ATOM 771 C C . GLY A 1 101 ? -19.263 0.421 22.330 1.00 96.06 101 GLY A C 1
ATOM 772 O O . GLY A 1 101 ? -19.734 0.075 23.411 1.00 96.06 101 GLY A O 1
ATOM 773 N N . ILE A 1 102 ? -19.836 1.371 21.583 1.00 96.94 102 ILE A N 1
ATOM 774 C CA . ILE A 1 102 ? -21.098 2.032 21.966 1.00 96.94 102 ILE A CA 1
ATOM 775 C C . ILE A 1 102 ? -22.241 1.011 22.015 1.00 96.94 102 ILE A C 1
ATOM 777 O O . ILE A 1 102 ? -22.980 0.957 22.998 1.00 96.94 102 ILE A O 1
ATOM 781 N N . LEU A 1 103 ? -22.340 0.152 20.997 1.00 96.31 103 LEU A N 1
ATOM 782 C CA . LEU A 1 103 ? -23.394 -0.858 20.902 1.00 96.31 103 LEU A CA 1
ATOM 783 C C . LEU A 1 103 ? -23.330 -1.880 22.052 1.00 96.31 103 LEU A C 1
ATOM 785 O O . LEU A 1 103 ? -24.359 -2.298 22.582 1.00 96.31 103 LEU A O 1
ATOM 789 N N . GLU A 1 104 ? -22.124 -2.261 22.483 1.00 96.00 104 GLU A N 1
ATOM 790 C CA . GLU A 1 104 ? -21.921 -3.135 23.644 1.00 96.00 104 GLU A CA 1
ATOM 791 C C . GLU A 1 104 ? -22.394 -2.495 24.957 1.00 96.00 104 GLU A C 1
ATOM 793 O O . GLU A 1 104 ? -22.956 -3.186 25.815 1.00 96.00 104 GLU A O 1
ATOM 798 N N . VAL A 1 105 ? -22.191 -1.184 25.123 1.00 95.88 105 VAL A N 1
ATOM 799 C CA . VAL A 1 105 ? -22.655 -0.438 26.303 1.00 95.88 105 VAL A CA 1
ATOM 800 C C . VAL A 1 105 ? -24.179 -0.350 26.323 1.00 95.88 105 VAL A C 1
ATOM 802 O O . VAL A 1 105 ? -24.785 -0.655 27.351 1.00 95.88 105 VAL A O 1
ATOM 805 N N . GLU A 1 106 ? -24.805 -0.003 25.198 1.00 96.31 106 GLU A N 1
ATOM 806 C CA . GLU A 1 106 ? -26.268 0.060 25.084 1.00 96.31 106 GLU A CA 1
ATOM 807 C C . GLU A 1 106 ? -26.913 -1.298 25.389 1.00 96.31 106 GLU A C 1
ATOM 809 O O . GLU A 1 106 ? -27.859 -1.378 26.175 1.00 96.31 106 GLU A O 1
ATOM 814 N N . LEU A 1 107 ? -26.356 -2.393 24.857 1.00 96.56 107 LEU A N 1
ATOM 815 C CA . LEU A 1 107 ? -26.832 -3.745 25.164 1.00 96.56 107 LEU A CA 1
ATOM 816 C C . LEU A 1 107 ? -26.708 -4.094 26.649 1.00 96.56 107 LEU A C 1
ATOM 818 O O . LEU A 1 107 ? -27.583 -4.773 27.194 1.00 96.56 107 LEU A O 1
ATOM 822 N N . ARG A 1 108 ? -25.634 -3.656 27.314 1.00 95.81 108 ARG A N 1
ATOM 823 C CA . ARG A 1 108 ? -25.452 -3.876 28.753 1.00 95.81 108 ARG A CA 1
ATOM 824 C C . ARG A 1 108 ? -26.522 -3.143 29.560 1.00 95.81 108 ARG A C 1
ATOM 826 O O . ARG A 1 108 ? -27.163 -3.770 30.397 1.00 95.81 108 ARG A O 1
ATOM 833 N N . GLN A 1 109 ? -26.775 -1.874 29.246 1.00 95.50 109 GLN A N 1
ATOM 834 C CA . GLN A 1 109 ? -27.820 -1.079 29.898 1.00 95.50 109 GLN A CA 1
ATOM 835 C C . GLN A 1 109 ? -29.213 -1.678 29.684 1.00 95.50 109 GLN A C 1
ATOM 837 O O . GLN A 1 109 ? -30.004 -1.755 30.622 1.00 95.50 109 GLN A O 1
ATOM 842 N N . LEU A 1 110 ? -29.512 -2.155 28.471 1.00 94.81 110 LEU A N 1
ATOM 843 C CA . LEU A 1 110 ? -30.795 -2.790 28.173 1.00 94.81 110 LEU A CA 1
ATOM 844 C C . LEU A 1 110 ? -30.993 -4.071 28.995 1.00 94.81 110 LEU A C 1
ATOM 846 O O . LEU A 1 110 ? -32.070 -4.300 29.542 1.00 94.81 110 LEU A O 1
ATOM 850 N N . ARG A 1 111 ? -29.943 -4.894 29.129 1.00 94.50 111 ARG A N 1
ATOM 851 C CA . ARG A 1 111 ? -29.974 -6.104 29.966 1.00 94.50 111 ARG A CA 1
ATOM 852 C C . ARG A 1 111 ? -30.195 -5.777 31.441 1.00 94.50 111 ARG A C 1
ATOM 854 O O . ARG A 1 111 ? -30.969 -6.471 32.093 1.00 94.50 111 ARG A O 1
ATOM 861 N N . GLU A 1 112 ? -29.552 -4.729 31.951 1.00 93.88 112 GLU A N 1
ATOM 862 C CA . GLU A 1 112 ? -29.743 -4.259 33.329 1.00 93.88 112 GLU A CA 1
ATOM 863 C C . GLU A 1 112 ? -31.179 -3.769 33.571 1.00 93.88 112 GLU A C 1
ATOM 865 O O . GLU A 1 112 ? -31.786 -4.134 34.577 1.00 93.88 112 GLU A O 1
ATOM 870 N N . GLN A 1 113 ? -31.767 -3.026 32.626 1.00 92.94 113 GLN A N 1
ATOM 871 C CA . GLN A 1 113 ? -33.164 -2.584 32.711 1.00 92.94 113 GLN A CA 1
ATOM 872 C C . GLN A 1 113 ? -34.141 -3.763 32.712 1.00 92.94 113 GLN A C 1
ATOM 874 O O . GLN A 1 113 ? -35.019 -3.827 33.568 1.00 92.94 113 GLN A O 1
ATOM 879 N N . VAL A 1 114 ? -33.958 -4.733 31.810 1.00 92.25 114 VAL A N 1
ATOM 880 C CA . VAL A 1 114 ? -34.794 -5.945 31.763 1.00 92.25 114 VAL A CA 1
ATOM 881 C C . VAL A 1 114 ? -34.694 -6.735 33.071 1.00 92.25 114 VAL A C 1
ATOM 883 O O . VAL A 1 114 ? -35.715 -7.189 33.594 1.00 92.25 114 VAL A O 1
ATOM 886 N N . ALA A 1 115 ? -33.490 -6.866 33.637 1.00 90.25 115 ALA A N 1
ATOM 887 C CA . ALA A 1 115 ? -33.295 -7.512 34.933 1.00 90.25 115 ALA A CA 1
ATOM 888 C C . ALA A 1 115 ? -34.032 -6.764 36.061 1.00 90.25 115 ALA A C 1
ATOM 890 O O . ALA A 1 115 ? -34.723 -7.396 36.862 1.00 90.25 115 ALA A O 1
ATOM 891 N N . ALA A 1 116 ? -33.961 -5.429 36.082 1.00 87.25 116 ALA A N 1
ATOM 892 C CA . ALA A 1 116 ? -34.661 -4.598 37.060 1.00 87.25 116 ALA A CA 1
ATOM 893 C C . ALA A 1 116 ? -36.196 -4.687 36.931 1.00 87.25 116 ALA A C 1
ATOM 895 O O . ALA A 1 116 ? -36.889 -4.825 37.938 1.00 87.25 116 ALA A O 1
ATOM 896 N N . THR A 1 117 ? -36.742 -4.678 35.709 1.00 87.19 117 THR A N 1
ATOM 897 C CA . THR A 1 117 ? -38.188 -4.843 35.468 1.00 87.19 117 THR A CA 1
ATOM 898 C C . THR A 1 117 ? -38.678 -6.237 35.867 1.00 87.19 117 THR A C 1
ATOM 900 O O . THR A 1 117 ? -39.758 -6.373 36.442 1.00 87.19 117 THR A O 1
ATOM 903 N N . THR A 1 118 ? -37.876 -7.277 35.621 1.00 84.12 118 THR A N 1
ATOM 904 C CA . THR A 1 118 ? -38.215 -8.655 36.015 1.00 84.12 118 THR A CA 1
ATOM 905 C C . THR A 1 118 ? -38.232 -8.803 37.539 1.00 84.12 118 THR A C 1
ATOM 907 O O . THR A 1 118 ? -39.159 -9.397 38.086 1.00 84.12 118 THR A O 1
ATOM 910 N N . ALA A 1 119 ? -37.266 -8.195 38.237 1.00 79.94 119 ALA A N 1
ATOM 911 C CA . ALA A 1 119 ? -37.224 -8.172 39.699 1.00 79.94 119 ALA A CA 1
ATOM 912 C C . ALA A 1 119 ? -38.425 -7.424 40.310 1.00 79.94 119 ALA A C 1
ATOM 914 O O . ALA A 1 119 ? -39.044 -7.928 41.242 1.00 79.94 119 ALA A O 1
ATOM 915 N N . ALA A 1 120 ? -38.806 -6.272 39.747 1.00 77.38 120 ALA A N 1
ATOM 916 C CA . ALA A 1 120 ? -39.970 -5.507 40.202 1.00 77.38 120 ALA A CA 1
ATOM 917 C C . ALA A 1 120 ? -41.303 -6.248 39.977 1.00 77.38 120 ALA A C 1
ATOM 919 O O . ALA A 1 120 ? -42.224 -6.123 40.778 1.00 77.38 120 ALA A O 1
ATOM 920 N N . THR A 1 121 ? -41.402 -7.043 38.906 1.00 75.81 121 THR A N 1
ATOM 921 C CA . THR A 1 121 ? -42.616 -7.817 38.595 1.00 75.81 121 THR A CA 1
ATOM 922 C C . THR A 1 121 ? -42.762 -9.043 39.505 1.00 75.81 121 THR A C 1
ATOM 924 O O . THR A 1 121 ? -43.870 -9.348 39.933 1.00 75.81 121 THR A O 1
ATOM 927 N N . GLY A 1 122 ? -41.657 -9.713 39.861 1.00 67.06 122 GLY A N 1
ATOM 928 C CA . GLY A 1 122 ? -41.669 -10.850 40.794 1.00 67.06 122 GLY A CA 1
ATOM 929 C C . GLY A 1 122 ? -41.964 -10.468 42.250 1.00 67.06 122 GLY A C 1
ATOM 930 O O . GLY A 1 122 ? -42.466 -11.290 43.004 1.00 67.06 122 GLY A O 1
ATOM 931 N N . GLN A 1 123 ? -41.709 -9.215 42.635 1.00 59.72 123 GLN A N 1
ATOM 932 C CA . GLN A 1 123 ? -41.949 -8.710 43.992 1.00 59.72 123 GLN A CA 1
ATOM 933 C C . GLN A 1 123 ? -43.408 -8.277 44.241 1.00 59.72 123 GLN A C 1
ATOM 935 O O . GLN A 1 123 ? -43.758 -7.950 45.367 1.00 59.72 123 GLN A O 1
ATOM 940 N N . SER A 1 124 ? -44.257 -8.256 43.205 1.00 58.12 124 SER A N 1
ATOM 941 C CA . SER A 1 124 ? -45.674 -7.866 43.304 1.00 58.12 124 SER A CA 1
ATOM 942 C C . SER A 1 124 ? -46.639 -9.058 43.421 1.00 58.12 124 SER A C 1
ATOM 944 O O . SER A 1 124 ? -47.849 -8.840 43.497 1.00 58.12 124 SER A O 1
ATOM 946 N N . THR A 1 125 ? -46.138 -10.297 43.379 1.00 57.66 125 THR A N 1
ATOM 947 C CA . THR A 1 125 ? -46.940 -11.537 43.436 1.00 57.66 125 THR A CA 1
ATOM 948 C C . THR A 1 125 ? -46.762 -12.354 44.721 1.00 57.66 125 THR A C 1
ATOM 950 O O . THR A 1 125 ? -47.455 -13.359 44.865 1.00 57.66 125 THR A O 1
ATOM 953 N N . ASP A 1 126 ? -45.888 -11.914 45.631 1.00 47.03 126 ASP A N 1
ATOM 954 C CA . ASP A 1 126 ? -45.793 -12.365 47.033 1.00 47.03 126 ASP A CA 1
ATOM 955 C C . ASP A 1 126 ? -46.410 -11.300 47.958 1.00 47.03 126 ASP A C 1
ATOM 957 O O . ASP A 1 126 ? -47.066 -11.682 48.955 1.00 47.03 126 ASP A O 1
#

Radius of gyration: 29.48 Å; chains: 1; bounding box: 77×35×76 Å

pLDDT: mean 72.69, std 13.88, range [46.0, 96.94]

Secondary structure (DSSP, 8-state):
-HHHHHHHHHHHHHHHHHHHHHH-SS-HHHHHHHHHHHHHHHHHHH-HHHHHHHHHHHT-S-HHHHHHHHHHHHHHHHHHHHHHHHHHHHHHHHHHHHHHHHHHHHHHHHHHHHHHHHHHHHTT--